Protein AF-S4PKL8-F1 (afdb_monomer_lite)

Structure (mmCIF, N/CA/C/O backbone):
data_AF-S4PKL8-F1
#
_entry.id   AF-S4PKL8-F1
#
loop_
_atom_site.group_PDB
_atom_site.id
_atom_site.type_symbol
_atom_site.label_atom_id
_atom_site.label_alt_id
_atom_site.label_comp_id
_atom_site.label_asym_id
_atom_site.label_entity_id
_atom_site.label_seq_id
_atom_site.pdbx_PDB_ins_code
_atom_site.Cartn_x
_atom_site.Cartn_y
_atom_site.Cartn_z
_atom_site.occupancy
_atom_site.B_iso_or_equiv
_atom_site.auth_seq_id
_atom_site.auth_comp_id
_atom_site.auth_asym_id
_atom_site.auth_atom_id
_atom_site.pdbx_PDB_model_num
ATOM 1 N N . ARG A 1 1 ? -12.019 2.502 -0.630 1.00 63.50 1 ARG A N 1
ATOM 2 C CA . ARG A 1 1 ? -12.665 2.159 0.665 1.00 63.50 1 ARG A CA 1
ATOM 3 C C . ARG A 1 1 ? -12.177 0.816 1.212 1.00 63.50 1 ARG A C 1
ATOM 5 O O . ARG A 1 1 ? -11.924 0.754 2.402 1.00 63.50 1 ARG A O 1
ATOM 12 N N . LEU A 1 2 ? -11.951 -0.196 0.365 1.00 79.25 2 LEU A N 1
ATOM 13 C CA . LEU A 1 2 ? -11.454 -1.528 0.751 1.00 79.25 2 LEU A CA 1
ATOM 14 C C . LEU A 1 2 ? -10.217 -1.516 1.683 1.00 79.25 2 LEU A C 1
ATOM 16 O O . LEU A 1 2 ? -10.212 -2.194 2.702 1.00 79.25 2 LEU A O 1
ATOM 20 N N . TRP A 1 3 ? -9.221 -0.666 1.407 1.00 81.56 3 TRP A N 1
ATOM 21 C CA . TRP A 1 3 ? -8.011 -0.551 2.238 1.00 81.56 3 TRP A CA 1
ATOM 22 C C . TRP A 1 3 ? -8.275 -0.101 3.688 1.00 81.56 3 TRP A C 1
ATOM 24 O O . TRP A 1 3 ? -7.515 -0.473 4.576 1.00 81.56 3 TRP A O 1
ATOM 34 N N . ASN A 1 4 ? -9.350 0.657 3.954 1.00 81.62 4 ASN A N 1
ATOM 35 C CA . ASN A 1 4 ? -9.693 1.078 5.321 1.00 81.62 4 ASN A CA 1
ATOM 36 C C . ASN A 1 4 ? -10.091 -0.118 6.187 1.00 81.62 4 ASN A C 1
ATOM 38 O O . ASN A 1 4 ? -9.680 -0.204 7.339 1.00 81.62 4 ASN A O 1
ATOM 42 N N . ASN A 1 5 ? -10.858 -1.042 5.606 1.00 81.00 5 ASN A N 1
ATOM 43 C CA . ASN A 1 5 ? -11.337 -2.232 6.304 1.00 81.00 5 ASN A CA 1
ATOM 44 C C . ASN A 1 5 ? -10.190 -3.215 6.556 1.00 81.00 5 ASN A C 1
ATOM 46 O O . ASN A 1 5 ? -10.126 -3.846 7.602 1.00 81.00 5 ASN A O 1
ATOM 50 N N . ILE A 1 6 ? -9.264 -3.311 5.601 1.00 83.25 6 ILE A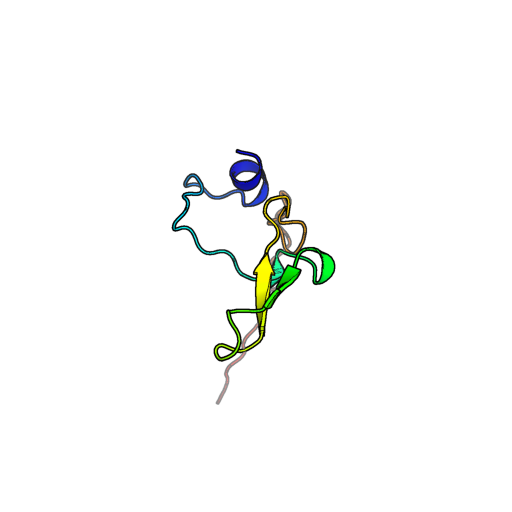 N 1
ATOM 51 C CA . ILE A 1 6 ? -8.153 -4.261 5.644 1.00 83.25 6 ILE A CA 1
ATOM 52 C C . ILE A 1 6 ? -7.061 -3.832 6.630 1.00 83.25 6 ILE A C 1
ATOM 54 O O . ILE A 1 6 ? -6.581 -4.642 7.417 1.00 83.25 6 ILE A O 1
ATOM 58 N N . LEU A 1 7 ? -6.669 -2.555 6.610 1.00 79.94 7 LEU A N 1
ATOM 59 C CA . LEU A 1 7 ? -5.598 -2.055 7.477 1.00 79.94 7 LEU A CA 1
ATOM 60 C C . LEU A 1 7 ? -6.044 -1.880 8.936 1.00 79.94 7 LEU A C 1
ATOM 62 O O . LEU A 1 7 ? -5.194 -1.603 9.780 1.00 79.94 7 LEU A O 1
ATOM 66 N N . LYS A 1 8 ? -7.355 -1.987 9.218 1.00 76.31 8 LYS A N 1
ATOM 67 C CA . LYS A 1 8 ? -7.980 -1.836 10.547 1.00 76.31 8 LYS A CA 1
ATOM 68 C C . LYS A 1 8 ? -7.401 -0.669 11.354 1.00 76.31 8 LYS A C 1
ATOM 70 O O . LYS A 1 8 ? -7.145 -0.760 12.551 1.00 76.31 8 LYS A O 1
ATOM 75 N N . ARG A 1 9 ? -7.151 0.450 10.672 1.00 72.75 9 ARG A N 1
ATOM 76 C CA . ARG A 1 9 ? -6.621 1.672 11.281 1.00 72.75 9 ARG A CA 1
ATOM 77 C C . ARG A 1 9 ? -7.771 2.531 11.783 1.00 72.75 9 ARG A C 1
ATOM 79 O O . ARG A 1 9 ? -8.751 2.726 11.074 1.00 72.75 9 ARG A O 1
ATOM 86 N N . GLY A 1 10 ? -7.590 3.154 12.947 1.00 74.69 10 GLY A N 1
ATOM 87 C CA . GLY A 1 10 ? -8.560 4.117 13.487 1.00 74.69 10 GLY A CA 1
ATOM 88 C C . GLY A 1 10 ? -8.725 5.393 12.647 1.00 74.69 10 GLY A C 1
ATOM 89 O O . GLY A 1 10 ? -9.679 6.135 12.846 1.00 74.69 10 GLY A O 1
ATOM 90 N N . LYS A 1 11 ? -7.818 5.662 11.694 1.00 80.38 11 LYS A N 1
ATOM 91 C CA . LYS A 1 11 ? -7.908 6.793 10.757 1.00 80.38 11 LYS A CA 1
ATOM 92 C C . LYS A 1 11 ? -8.108 6.294 9.321 1.00 80.38 11 LYS A C 1
ATOM 94 O O . LYS A 1 11 ? -7.418 5.351 8.924 1.00 80.38 11 LYS A O 1
ATOM 99 N N . PRO A 1 12 ? -8.970 6.949 8.519 1.00 82.25 12 PRO A N 1
ATOM 100 C CA . PRO A 1 12 ? -9.141 6.615 7.110 1.00 82.25 12 PRO A CA 1
ATOM 101 C C . PRO A 1 12 ? -7.828 6.736 6.330 1.00 82.25 12 PRO A C 1
ATOM 103 O O . PRO A 1 12 ? -7.055 7.675 6.525 1.00 82.25 12 PRO A O 1
ATOM 106 N N . TYR A 1 13 ? -7.604 5.813 5.400 1.00 85.00 13 TYR A N 1
ATOM 107 C CA . TYR A 1 13 ? -6.517 5.890 4.437 1.00 85.00 13 TYR A CA 1
ATOM 108 C C . TYR A 1 13 ? -6.708 7.096 3.507 1.00 85.00 13 TYR A C 1
ATOM 110 O O . TYR A 1 13 ? -7.776 7.303 2.926 1.00 85.00 13 TYR A O 1
ATOM 118 N N . THR A 1 14 ? -5.637 7.866 3.336 1.00 85.62 14 THR A N 1
ATOM 119 C CA . THR A 1 14 ? -5.546 8.990 2.395 1.00 85.62 14 THR A CA 1
ATOM 120 C C . THR A 1 14 ? -4.467 8.712 1.352 1.00 85.62 14 THR A C 1
ATOM 122 O O . THR A 1 14 ? -3.572 7.904 1.587 1.00 85.62 14 THR A O 1
ATOM 125 N N . LYS A 1 15 ? -4.467 9.443 0.229 1.00 83.88 15 LYS A N 1
ATOM 126 C CA . LYS A 1 15 ? -3.433 9.305 -0.819 1.00 83.88 15 LYS A CA 1
ATOM 127 C C . LYS A 1 15 ? -1.991 9.535 -0.334 1.00 83.88 15 LYS A C 1
ATOM 129 O O . LYS A 1 15 ? -1.046 9.144 -1.009 1.00 83.88 15 LYS A O 1
ATOM 134 N N . TYR A 1 16 ? -1.818 10.185 0.817 1.00 86.00 16 TYR A N 1
ATOM 135 C CA . TYR A 1 16 ? -0.511 10.448 1.426 1.00 86.00 16 TYR A CA 1
ATOM 136 C C . TYR A 1 16 ? -0.094 9.378 2.441 1.00 86.00 16 TYR A C 1
ATOM 138 O O . TYR A 1 16 ? 1.042 9.381 2.913 1.00 86.00 16 TYR A O 1
ATOM 146 N N . SER A 1 17 ? -0.998 8.460 2.785 1.00 85.88 17 SER A N 1
ATOM 147 C CA . SER A 1 17 ? -0.725 7.391 3.736 1.00 85.88 17 SER A CA 1
ATOM 148 C C . SER A 1 17 ? 0.282 6.403 3.151 1.00 85.88 17 SER A C 1
ATOM 150 O O . SER A 1 17 ? 0.145 5.946 2.016 1.00 85.88 17 SER A O 1
ATOM 152 N N . LYS A 1 18 ? 1.300 6.068 3.944 1.00 87.50 18 LYS A N 1
ATOM 153 C CA . LYS A 1 18 ? 2.324 5.080 3.594 1.00 87.50 18 LYS A CA 1
ATOM 154 C C . LYS A 1 18 ? 1.991 3.728 4.221 1.00 87.50 18 LYS A C 1
ATOM 156 O O . LYS A 1 18 ? 1.479 3.674 5.340 1.00 87.50 18 LYS A O 1
ATOM 161 N N . VAL A 1 19 ? 2.285 2.664 3.482 1.00 87.50 19 VAL A N 1
ATOM 162 C CA . VAL A 1 19 ? 2.112 1.260 3.874 1.00 87.50 19 VAL A CA 1
ATOM 163 C C . VAL A 1 19 ? 3.399 0.530 3.494 1.00 87.50 19 VAL A C 1
ATOM 165 O O . VAL A 1 19 ? 3.989 0.834 2.456 1.00 87.50 19 VAL A O 1
ATOM 168 N N . CYS A 1 20 ? 3.864 -0.382 4.346 1.00 87.31 20 CYS A N 1
ATOM 169 C CA . CYS A 1 20 ? 5.063 -1.172 4.077 1.00 87.31 20 CYS A CA 1
ATOM 170 C C . CYS A 1 20 ? 4.838 -2.120 2.890 1.00 87.31 20 CYS A C 1
ATOM 172 O O . CYS A 1 20 ? 3.746 -2.663 2.724 1.00 87.31 20 CYS A O 1
ATOM 174 N N . SER A 1 21 ? 5.883 -2.369 2.098 1.00 88.81 21 SER A N 1
ATOM 175 C CA . SER A 1 21 ? 5.825 -3.304 0.964 1.00 88.81 21 SER A CA 1
ATOM 176 C C . SER A 1 21 ? 5.477 -4.735 1.375 1.00 88.81 21 SER A C 1
ATOM 178 O O . SER A 1 21 ? 4.892 -5.462 0.589 1.00 88.81 21 SER A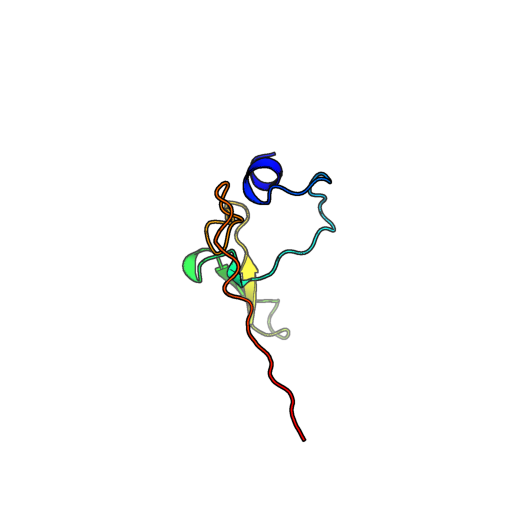 O 1
ATOM 180 N N . LEU A 1 22 ? 5.754 -5.109 2.628 1.00 90.50 22 LEU A N 1
ATOM 181 C CA . LEU A 1 22 ? 5.449 -6.422 3.211 1.00 90.50 22 LEU A CA 1
ATOM 182 C C . LEU A 1 22 ? 3.954 -6.773 3.255 1.00 90.50 22 LEU A C 1
ATOM 184 O O . LEU A 1 22 ? 3.612 -7.905 3.582 1.00 90.50 22 LEU A O 1
ATOM 188 N N . HIS A 1 23 ? 3.061 -5.819 2.990 1.00 90.50 23 HIS A N 1
ATOM 189 C CA . HIS A 1 23 ? 1.627 -6.091 2.898 1.00 90.50 23 HIS A CA 1
ATOM 190 C C . HIS A 1 23 ? 1.182 -6.554 1.505 1.00 90.50 23 HIS A C 1
ATOM 192 O O . HIS A 1 23 ? 0.033 -6.967 1.343 1.00 90.50 23 HIS A O 1
ATOM 198 N N . PHE A 1 24 ? 2.078 -6.488 0.520 1.00 91.12 24 PHE A N 1
ATOM 199 C CA . PHE A 1 24 ? 1.822 -6.806 -0.878 1.00 91.12 24 PHE A CA 1
ATOM 200 C C . PHE A 1 24 ? 2.729 -7.941 -1.333 1.00 91.12 24 PHE A C 1
ATOM 202 O O . PHE A 1 24 ? 3.871 -8.062 -0.885 1.00 91.12 24 PHE A O 1
ATOM 209 N N . THR A 1 25 ? 2.228 -8.743 -2.262 1.00 91.69 25 THR A N 1
ATOM 210 C CA . THR A 1 25 ? 3.015 -9.805 -2.877 1.00 91.69 25 THR A CA 1
ATOM 211 C C . THR A 1 25 ? 3.925 -9.234 -3.968 1.00 91.69 25 THR A C 1
ATOM 213 O O . THR A 1 25 ? 3.659 -8.154 -4.498 1.00 91.69 25 THR A O 1
ATOM 216 N N . PRO A 1 26 ? 5.006 -9.934 -4.354 1.00 89.38 26 PRO A N 1
ATOM 217 C CA . PRO A 1 26 ? 5.841 -9.513 -5.478 1.00 89.38 26 PRO A CA 1
ATOM 218 C C . PRO A 1 26 ? 5.069 -9.354 -6.799 1.00 89.38 26 PRO A C 1
ATOM 220 O O . PRO A 1 26 ? 5.420 -8.476 -7.583 1.00 89.38 26 PRO A O 1
ATOM 223 N N . ASP A 1 27 ? 4.013 -10.145 -7.011 1.00 90.50 27 ASP A N 1
ATOM 224 C CA . ASP A 1 27 ? 3.131 -10.101 -8.190 1.00 90.50 27 ASP A CA 1
ATOM 225 C C . ASP A 1 27 ? 2.265 -8.834 -8.263 1.00 90.50 27 ASP A C 1
ATOM 227 O O . ASP A 1 27 ? 1.869 -8.389 -9.344 1.00 90.50 27 ASP A O 1
ATOM 231 N N . ASP A 1 28 ? 2.013 -8.196 -7.118 1.00 91.56 28 ASP A N 1
ATOM 232 C CA . ASP A 1 28 ? 1.299 -6.919 -7.058 1.00 91.56 28 ASP A CA 1
ATOM 233 C C . ASP A 1 28 ? 2.144 -5.747 -7.585 1.00 91.56 28 ASP A C 1
ATOM 235 O O . ASP A 1 28 ? 1.631 -4.637 -7.777 1.00 91.56 28 ASP A O 1
ATOM 239 N N . TYR A 1 29 ? 3.443 -5.964 -7.816 1.00 91.12 29 TYR A N 1
ATOM 240 C CA . TYR A 1 29 ? 4.357 -4.959 -8.341 1.00 91.12 29 TYR A CA 1
ATOM 241 C C . TYR A 1 29 ? 4.579 -5.122 -9.839 1.00 91.12 29 TYR A C 1
ATOM 243 O O . T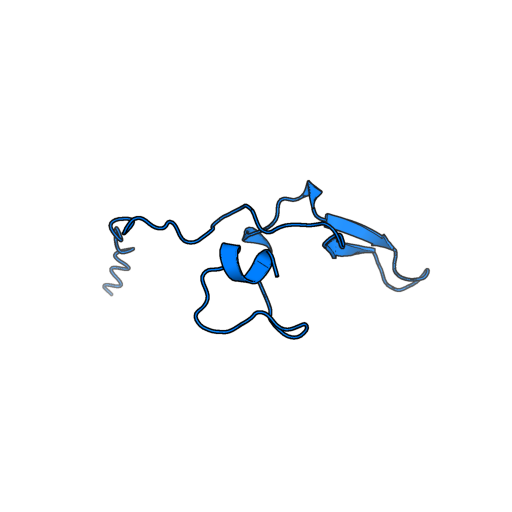YR A 1 29 ? 4.921 -6.186 -10.345 1.00 91.12 29 TYR A O 1
ATOM 251 N N . THR A 1 30 ? 4.500 -4.004 -10.549 1.00 90.62 30 THR A N 1
ATOM 252 C CA . THR A 1 30 ? 4.892 -3.909 -11.954 1.00 90.62 30 THR A CA 1
ATOM 253 C C . THR A 1 30 ? 6.210 -3.169 -12.098 1.00 90.62 30 THR A C 1
ATOM 255 O O . THR A 1 30 ? 6.482 -2.196 -11.389 1.00 90.62 30 THR A O 1
ATOM 258 N N . MET A 1 31 ? 7.036 -3.612 -13.044 1.00 83.50 31 MET A N 1
ATOM 259 C CA . MET A 1 31 ? 8.238 -2.883 -13.435 1.00 83.50 31 MET A CA 1
ATOM 260 C C . MET A 1 31 ? 7.820 -1.676 -14.265 1.00 83.50 31 MET A C 1
ATOM 262 O O . MET A 1 31 ? 7.404 -1.808 -15.413 1.00 83.50 31 MET A O 1
ATOM 266 N N . THR A 1 32 ? 7.919 -0.483 -13.688 1.00 80.00 32 THR A N 1
ATOM 267 C CA . THR A 1 32 ? 7.772 0.748 -14.457 1.00 80.00 32 THR A CA 1
ATOM 268 C C . THR A 1 32 ? 9.151 1.175 -14.926 1.00 80.00 32 THR A C 1
ATOM 270 O O . THR A 1 32 ? 10.001 1.583 -14.131 1.00 80.00 32 THR A O 1
ATOM 273 N N . SER A 1 33 ? 9.378 1.095 -16.234 1.00 71.44 33 SER A N 1
ATOM 274 C CA . SER A 1 33 ? 10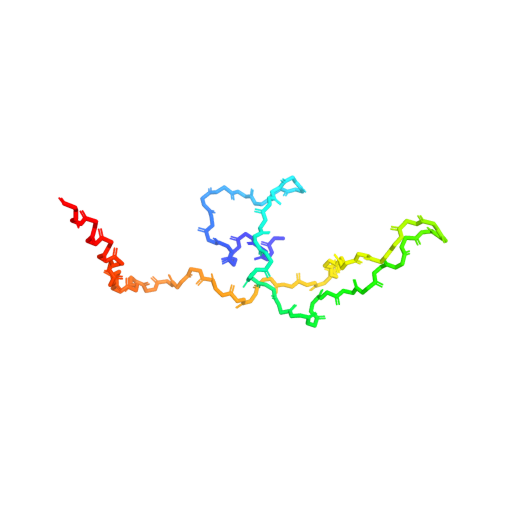.518 1.759 -16.852 1.00 71.44 33 SER A CA 1
ATOM 275 C C . SER A 1 33 ? 10.289 3.266 -16.784 1.00 71.44 33 SER A C 1
ATOM 277 O O . SER A 1 33 ? 9.409 3.796 -17.468 1.00 71.44 33 SER A O 1
ATOM 279 N N . GLY A 1 34 ? 11.066 3.968 -15.958 1.00 62.09 34 GLY A N 1
ATOM 280 C CA . GLY A 1 34 ? 11.184 5.413 -16.106 1.00 62.09 34 GLY A CA 1
ATOM 281 C C . GLY A 1 34 ? 11.772 5.724 -17.482 1.00 62.09 34 GLY A C 1
ATOM 282 O O . GLY A 1 34 ? 12.543 4.921 -18.010 1.00 62.09 34 GLY A O 1
ATOM 283 N N . GLN A 1 35 ? 11.403 6.867 -18.076 1.00 59.25 35 GLN A N 1
ATOM 284 C CA . GLN A 1 35 ? 12.010 7.371 -19.317 1.00 59.25 35 GLN A CA 1
ATOM 285 C C . GLN A 1 35 ? 13.511 7.075 -19.354 1.00 59.25 35 GLN A C 1
ATOM 287 O O . GLN A 1 35 ? 14.174 7.298 -18.345 1.00 59.25 35 GLN A O 1
ATOM 292 N N . LYS A 1 36 ? 13.967 6.612 -20.526 1.00 58.16 36 LYS A N 1
ATOM 293 C CA . LYS A 1 36 ? 15.292 6.203 -21.052 1.00 58.16 36 LYS A CA 1
ATOM 294 C C . LYS A 1 36 ? 16.578 6.380 -20.205 1.00 58.16 36 LYS A C 1
ATOM 296 O O . LYS A 1 36 ? 17.536 5.675 -20.471 1.00 58.16 36 LYS A O 1
ATOM 301 N N . ASN A 1 37 ? 16.611 7.244 -19.191 1.00 59.06 37 ASN A N 1
ATOM 302 C CA . ASN A 1 37 ? 17.760 7.568 -18.341 1.00 59.06 37 ASN A CA 1
ATOM 303 C C . ASN A 1 37 ? 17.497 7.495 -16.817 1.00 59.06 37 ASN A C 1
ATOM 305 O O . ASN A 1 37 ? 18.360 7.898 -16.043 1.00 59.06 37 ASN A O 1
ATOM 309 N N . LYS A 1 38 ? 16.325 7.033 -16.347 1.00 63.94 38 LYS A N 1
ATOM 310 C CA . LYS A 1 38 ? 15.967 7.036 -14.909 1.00 63.94 38 LYS A CA 1
ATOM 311 C C . LYS A 1 38 ? 15.810 5.653 -14.265 1.00 63.94 38 LYS A C 1
ATOM 313 O O . LYS A 1 38 ? 15.184 5.558 -13.225 1.00 63.94 38 LYS A O 1
ATOM 318 N N . GLY A 1 39 ? 16.387 4.595 -14.830 1.00 68.38 39 GLY A N 1
ATOM 319 C CA . GLY A 1 39 ? 16.322 3.259 -14.226 1.00 68.38 39 GLY A CA 1
ATOM 320 C C . GLY A 1 39 ? 14.903 2.669 -14.149 1.00 68.38 39 GLY A C 1
ATOM 321 O O . GLY A 1 39 ? 13.906 3.287 -14.534 1.00 68.38 39 GLY A O 1
ATOM 322 N N . GLN A 1 40 ? 14.823 1.420 -13.696 1.00 78.81 40 GLN A N 1
ATOM 323 C CA . GLN A 1 40 ? 13.561 0.715 -13.485 1.00 78.81 40 GLN A CA 1
ATOM 324 C C . GLN A 1 40 ? 13.213 0.730 -11.999 1.00 78.81 40 GLN A C 1
ATOM 326 O O . GLN A 1 40 ? 14.043 0.386 -11.158 1.00 78.81 40 GLN A O 1
ATOM 331 N N . TRP A 1 41 ? 11.972 1.092 -11.680 1.00 82.75 41 TRP A N 1
ATOM 332 C CA . TRP A 1 41 ? 11.448 1.038 -10.317 1.00 82.75 41 TRP A CA 1
ATOM 333 C C . TRP A 1 41 ? 10.207 0.157 -10.293 1.00 82.75 41 TRP A C 1
ATOM 335 O O . TRP A 1 41 ? 9.406 0.154 -11.232 1.00 82.75 41 TRP A O 1
ATOM 345 N N . ARG A 1 42 ? 10.024 -0.568 -9.191 1.00 88.50 42 ARG A N 1
ATOM 346 C CA . ARG A 1 42 ? 8.802 -1.331 -8.948 1.00 88.50 42 ARG A CA 1
ATOM 347 C C . ARG A 1 42 ? 7.719 -0.383 -8.457 1.00 88.50 42 ARG A C 1
ATOM 349 O O . ARG A 1 42 ? 7.888 0.271 -7.429 1.00 88.50 42 ARG A O 1
ATOM 356 N N . THR A 1 43 ? 6.610 -0.318 -9.177 1.00 89.75 43 THR A N 1
ATOM 357 C CA . THR A 1 43 ? 5.414 0.408 -8.753 1.00 89.75 43 THR A CA 1
ATOM 358 C C . THR A 1 43 ? 4.326 -0.591 -8.417 1.00 89.75 43 THR A C 1
ATOM 360 O O . THR A 1 43 ? 4.188 -1.629 -9.064 1.00 89.75 43 THR A O 1
ATOM 363 N N . LEU A 1 44 ? 3.576 -0.299 -7.361 1.00 89.56 44 LEU A N 1
ATOM 364 C CA . LEU A 1 44 ? 2.423 -1.105 -7.004 1.00 89.56 44 LEU A CA 1
ATOM 365 C C . LEU A 1 44 ? 1.327 -0.891 -8.054 1.00 89.56 44 LEU A C 1
ATOM 367 O O . LEU A 1 44 ? 1.065 0.251 -8.449 1.00 89.56 44 LEU A O 1
ATOM 371 N N . ARG A 1 45 ? 0.675 -1.968 -8.490 1.00 90.19 45 ARG A N 1
ATOM 372 C CA . ARG A 1 45 ? -0.453 -1.862 -9.415 1.00 90.19 45 ARG A CA 1
ATOM 373 C C . ARG A 1 45 ? -1.614 -1.084 -8.793 1.00 90.19 45 ARG A C 1
ATOM 375 O O . ARG A 1 45 ? -1.795 -1.047 -7.577 1.00 90.19 45 ARG A O 1
ATOM 382 N N . LYS A 1 46 ? -2.444 -0.475 -9.642 1.00 86.69 46 LYS A N 1
ATOM 383 C CA . LYS A 1 46 ? -3.614 0.308 -9.201 1.00 86.69 46 LYS A CA 1
ATOM 384 C C . LYS A 1 46 ? -4.694 -0.560 -8.541 1.00 86.69 46 LYS A C 1
ATOM 386 O O . LYS A 1 46 ? -5.439 -0.066 -7.698 1.00 86.69 46 LYS A O 1
ATOM 391 N N . ASP A 1 47 ? -4.782 -1.818 -8.950 1.00 87.88 47 ASP A N 1
ATOM 392 C CA . ASP A 1 47 ? -5.704 -2.843 -8.459 1.00 87.88 47 ASP A CA 1
ATOM 393 C C . ASP A 1 47 ? -5.124 -3.683 -7.310 1.00 87.88 47 ASP A C 1
ATOM 395 O O . ASP A 1 47 ? -5.831 -4.534 -6.779 1.00 87.88 47 ASP A O 1
ATOM 399 N N . ALA A 1 48 ? -3.882 -3.428 -6.886 1.00 90.31 48 ALA A N 1
ATOM 400 C CA . ALA A 1 48 ? -3.257 -4.172 -5.801 1.00 90.31 48 ALA A CA 1
ATOM 401 C C . ALA A 1 48 ? -3.984 -3.957 -4.466 1.00 90.31 48 ALA A C 1
ATOM 403 O O . ALA A 1 48 ? -4.316 -2.832 -4.061 1.00 90.31 48 ALA A O 1
ATOM 404 N N . ILE A 1 49 ? -4.188 -5.053 -3.743 1.00 89.19 49 ILE A N 1
ATOM 405 C CA . ILE A 1 49 ? -4.881 -5.074 -2.458 1.00 89.19 49 ILE A CA 1
ATOM 406 C C . ILE A 1 49 ? -3.919 -5.635 -1.410 1.00 89.19 49 ILE A C 1
ATOM 408 O O . ILE A 1 49 ? -3.384 -6.722 -1.617 1.00 89.19 49 ILE A O 1
ATOM 412 N N . PRO A 1 50 ? -3.703 -4.937 -0.277 1.00 87.56 50 PRO A N 1
ATOM 413 C CA . PRO A 1 50 ? -2.873 -5.477 0.787 1.00 87.56 50 PRO A CA 1
ATOM 414 C C . PRO A 1 50 ? -3.521 -6.757 1.317 1.00 87.56 50 PRO A C 1
ATOM 416 O O . PRO A 1 50 ? -4.674 -6.744 1.741 1.00 87.56 50 PRO A O 1
ATOM 419 N N . SER A 1 51 ? -2.790 -7.861 1.268 1.00 86.31 51 SER A N 1
ATOM 420 C CA . SER A 1 51 ? -3.273 -9.192 1.657 1.00 86.31 51 SER A CA 1
ATOM 421 C C . SER A 1 51 ? -2.348 -9.870 2.667 1.00 86.31 51 SER A C 1
ATOM 423 O O . SER A 1 51 ? -2.772 -10.777 3.379 1.00 86.31 51 SER A O 1
ATOM 425 N N . GLN A 1 52 ? -1.103 -9.402 2.787 1.00 86.31 52 GLN A N 1
ATOM 426 C CA . GLN A 1 52 ? -0.105 -9.973 3.685 1.00 86.31 52 GLN A CA 1
ATOM 427 C C . GLN A 1 52 ? 0.025 -9.178 4.989 1.00 86.31 52 GLN A C 1
ATOM 429 O O . GLN A 1 52 ? -0.199 -7.965 5.031 1.00 86.31 52 GLN A O 1
ATOM 434 N N . ASN A 1 53 ? 0.428 -9.865 6.065 1.00 82.25 53 ASN A N 1
ATOM 435 C CA . ASN A 1 53 ? 0.744 -9.268 7.372 1.00 82.25 53 ASN A CA 1
ATOM 436 C C . ASN A 1 53 ? -0.365 -8.357 7.928 1.00 82.25 53 ASN A C 1
ATOM 438 O O . ASN A 1 53 ? -0.093 -7.332 8.554 1.00 82.25 53 ASN A O 1
ATOM 442 N N . LEU A 1 54 ? -1.623 -8.694 7.648 1.00 82.81 54 LEU A N 1
ATOM 443 C CA . LEU A 1 54 ? -2.761 -7.920 8.120 1.00 82.81 54 LEU A CA 1
ATOM 444 C C . LEU A 1 54 ? -2.971 -8.143 9.622 1.00 82.81 54 LEU A C 1
ATOM 446 O O . LEU A 1 54 ? -2.747 -9.253 10.109 1.00 82.81 54 LEU A O 1
ATOM 450 N N . PRO A 1 55 ? -3.426 -7.120 10.364 1.00 75.25 55 PRO A N 1
ATOM 451 C CA . PRO A 1 55 ? -3.787 -7.292 11.762 1.00 75.25 55 PRO A CA 1
ATOM 452 C C . PRO A 1 55 ? -4.924 -8.319 11.887 1.00 75.25 55 PRO A C 1
ATOM 454 O O . PRO A 1 55 ? -6.051 -8.098 11.422 1.00 75.25 55 PRO A O 1
ATOM 457 N N . ALA A 1 56 ? -4.619 -9.462 12.504 1.00 70.81 56 ALA A N 1
ATOM 458 C CA . ALA A 1 56 ? -5.618 -10.463 12.855 1.00 70.81 56 ALA A CA 1
ATOM 459 C C . ALA A 1 56 ? -6.636 -9.856 13.836 1.00 70.81 56 ALA A C 1
ATOM 461 O O . ALA A 1 56 ? -6.283 -9.019 14.661 1.00 70.81 56 ALA A O 1
ATOM 462 N N . ASP A 1 57 ? -7.909 -10.247 13.719 1.00 63.06 57 ASP A N 1
ATOM 463 C CA . ASP A 1 57 ? -8.956 -9.836 14.677 1.00 63.06 57 ASP A CA 1
ATOM 464 C C . ASP A 1 57 ? -8.773 -10.515 16.044 1.00 63.06 57 ASP A C 1
ATOM 466 O O . ASP A 1 57 ? -9.195 -10.003 17.074 1.00 63.06 57 ASP A O 1
ATOM 470 N N . SER A 1 58 ? -8.095 -11.664 16.057 1.00 56.47 58 SER A N 1
ATOM 471 C CA . SER A 1 58 ? -7.744 -12.356 17.289 1.00 56.47 58 SER A CA 1
ATOM 472 C C . SER A 1 58 ? -6.592 -11.625 17.975 1.00 56.47 58 SER A C 1
ATOM 474 O O . SER A 1 58 ? -5.640 -11.248 17.282 1.00 56.47 58 SER A O 1
ATOM 476 N N . PRO A 1 59 ? -6.591 -11.497 19.316 1.00 59.78 59 PRO A N 1
ATOM 477 C CA . PRO A 1 59 ? -5.365 -11.217 20.037 1.00 59.78 59 PRO A CA 1
ATOM 478 C C . PRO A 1 59 ? -4.417 -12.368 19.716 1.00 59.78 59 PRO A C 1
ATOM 480 O O . PRO A 1 59 ? -4.529 -13.463 20.262 1.00 59.78 59 PRO A O 1
ATOM 483 N N . VAL A 1 60 ? -3.519 -12.160 18.754 1.00 56.84 60 VAL A N 1
ATOM 484 C CA . VAL A 1 60 ? -2.350 -13.017 18.633 1.00 56.84 60 VAL A CA 1
ATOM 485 C C . VAL A 1 60 ? -1.684 -12.869 19.995 1.00 56.84 60 VAL A C 1
ATOM 487 O O . VAL A 1 60 ? -1.421 -11.718 20.378 1.00 56.84 60 VAL A O 1
ATOM 490 N N . PRO A 1 61 ? -1.483 -13.956 20.767 1.00 53.75 61 PRO A N 1
ATOM 491 C CA . PRO A 1 61 ? -0.683 -13.863 21.966 1.00 53.75 61 PRO A CA 1
ATOM 492 C C . PRO A 1 61 ? 0.625 -13.270 21.486 1.00 53.75 61 PRO A C 1
ATOM 494 O O . PRO A 1 61 ? 1.326 -13.852 20.656 1.00 53.75 61 PRO A O 1
ATOM 497 N N . HIS A 1 62 ? 0.881 -12.042 21.906 1.00 57.88 62 HIS A N 1
ATOM 498 C CA . HIS A 1 62 ? 2.145 -11.386 21.695 1.00 57.88 62 HIS A CA 1
ATOM 499 C C . HIS A 1 62 ? 3.122 -12.255 22.475 1.00 57.88 62 HIS A C 1
ATOM 501 O O . HIS A 1 62 ? 3.336 -12.052 23.666 1.00 57.88 62 HIS A O 1
ATOM 507 N N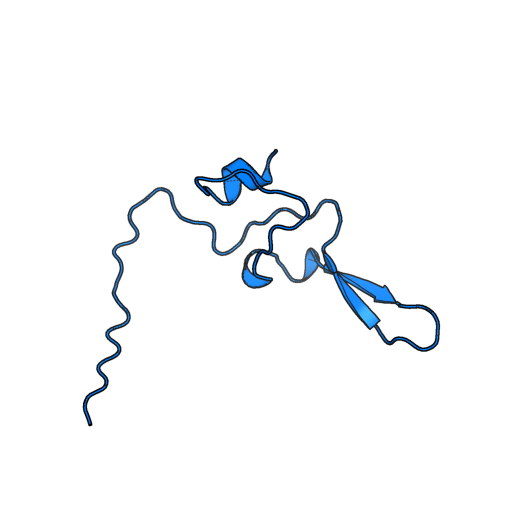 . MET A 1 63 ? 3.692 -13.267 21.815 1.00 58.22 63 MET A N 1
ATOM 508 C CA . MET A 1 63 ? 5.000 -13.756 22.191 1.00 58.22 63 MET A CA 1
ATOM 509 C C . MET A 1 63 ? 5.891 -12.555 21.953 1.00 58.22 63 MET A C 1
ATOM 511 O O . MET A 1 63 ? 6.336 -12.289 20.834 1.00 58.22 63 MET A O 1
ATOM 515 N N . GLY A 1 64 ? 6.004 -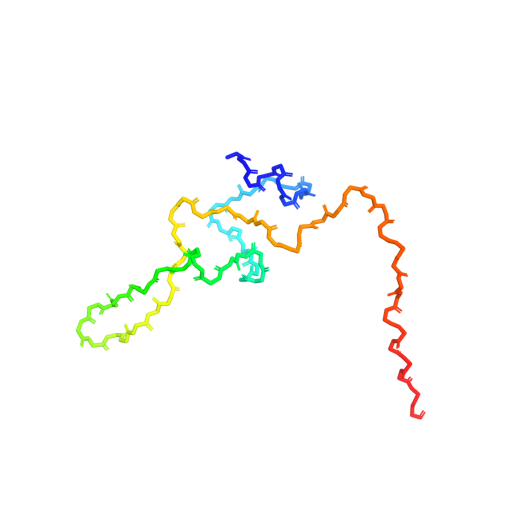11.737 23.000 1.00 53.62 64 GLY A N 1
ATOM 516 C CA . GLY A 1 64 ? 6.918 -10.629 23.033 1.00 53.62 64 GLY A CA 1
ATOM 517 C C . GLY A 1 64 ? 8.236 -11.177 22.532 1.00 53.62 64 GLY A C 1
ATOM 518 O O . GLY A 1 64 ? 8.736 -12.182 23.038 1.00 53.62 64 GLY A O 1
ATOM 519 N N . ARG A 1 65 ? 8.785 -10.540 21.501 1.00 57.69 65 ARG A N 1
ATOM 520 C CA . ARG A 1 65 ? 10.220 -10.611 21.296 1.00 57.69 65 ARG A CA 1
ATOM 521 C C . ARG A 1 65 ? 10.818 -10.087 22.594 1.00 57.69 65 ARG A C 1
ATOM 523 O O . ARG A 1 65 ? 10.896 -8.881 22.795 1.00 57.69 65 ARG A O 1
ATOM 530 N N . SER A 1 66 ? 11.156 -11.009 23.489 1.00 56.09 66 SER A N 1
ATOM 531 C CA . SER A 1 66 ? 12.105 -10.806 24.566 1.00 56.09 66 SER A CA 1
ATOM 532 C C . SER A 1 66 ? 13.404 -10.414 23.869 1.00 56.09 66 SER A C 1
ATOM 534 O O . SER A 1 66 ? 14.215 -11.237 23.461 1.00 56.09 66 SER A O 1
ATOM 536 N N . SER A 1 67 ? 13.558 -9.120 23.610 1.00 54.28 67 SER A N 1
ATOM 537 C CA . SER A 1 67 ? 14.866 -8.524 23.429 1.00 54.28 67 SER A CA 1
ATOM 538 C C . SER A 1 67 ? 15.457 -8.407 24.825 1.00 54.28 67 SER A C 1
ATOM 540 O O . SER A 1 67 ? 15.389 -7.353 25.452 1.00 54.28 67 SER A O 1
ATOM 542 N N . SER A 1 68 ? 15.976 -9.524 25.330 1.00 53.09 68 SER A N 1
ATOM 543 C CA . SER A 1 68 ? 16.922 -9.517 26.438 1.00 53.09 68 SER A CA 1
ATOM 544 C C . SER A 1 68 ? 18.205 -8.875 25.919 1.00 53.09 68 SER A C 1
ATOM 546 O O . SER A 1 68 ? 19.081 -9.544 25.380 1.00 53.09 68 SER A O 1
ATOM 548 N N . TRP A 1 69 ? 18.279 -7.549 25.992 1.00 56.75 69 TRP A N 1
ATOM 549 C CA . TRP A 1 69 ? 19.560 -6.859 26.014 1.00 56.75 69 TRP A CA 1
ATOM 550 C C . TRP A 1 69 ? 20.056 -6.918 27.452 1.00 56.75 69 TRP A C 1
ATOM 552 O O . TRP A 1 69 ? 19.636 -6.135 28.298 1.00 56.75 69 TRP A O 1
ATOM 562 N N . THR A 1 70 ? 20.908 -7.896 27.727 1.00 60.28 70 THR A N 1
ATOM 563 C CA . THR A 1 70 ? 21.785 -7.894 28.895 1.00 60.28 70 THR A CA 1
ATOM 564 C C . THR A 1 70 ? 23.207 -7.721 28.371 1.00 60.28 70 THR A C 1
ATOM 566 O O . THR A 1 70 ? 23.694 -8.586 27.641 1.00 60.28 70 THR A O 1
ATOM 569 N N . SER A 1 71 ? 23.835 -6.595 28.700 1.00 54.66 71 SER A N 1
ATOM 570 C CA . SER A 1 71 ? 25.294 -6.461 28.778 1.00 54.66 71 SER A CA 1
ATOM 571 C C . SER A 1 71 ? 25.681 -6.400 30.243 1.00 54.66 71 SER A C 1
ATOM 573 O O . SER A 1 71 ? 24.871 -5.844 31.020 1.00 54.66 71 SER A O 1
#

Organism: NCBI:txid116150

pLDDT: mean 76.54, std 13.11, range [53.09, 91.69]

Radius of gyration: 17.12 Å; chains: 1; bounding box: 38×24×50 Å

Sequence (71 aa):
RLWNNILKRGKPYTKYSKVCSLHFTPDDYTMTSGQKNKGQWRTLRKDAIPSQNLPADSPVPHMGRSSSWTS

Secondary structure (DSSP, 8-state):
-HHHHHHT-SS---TT----GGGS-GGGEEEEE-STTS-EEEEE-TT----SS---SS-------------

InterPro domains:
  IPR006612 THAP-type zinc finger [PF05485] (2-51)
  IPR006612 THAP-type zinc finger [PS50950] (1-53)
  IPR006612 THAP-type zinc finger [SM00980] (1-59)
  IPR038441 THAP-type zinc finger superfamily [G3DSA:6.20.210.20] (1-45)

Foldseek 3Di:
DLQCVFQVDPDDDDPPDDDDCQQFDPVQWDWDDDPPPDDTDTDGDPPTDRHGPTDDPDPPPCPDPPPPPDD